Protein AF-A0A3N1PZI1-F1 (afdb_monomer_lite)

Foldseek 3Di:
DPQDKWKKWKWFWWAAPVRDIDIDIDIDIGSDPVRSQVVVQVVCVVVRIHGPDGIDIDTDDD

Structure (mmCIF, N/CA/C/O backbone):
data_AF-A0A3N1PZI1-F1
#
_entry.id   AF-A0A3N1PZI1-F1
#
loop_
_atom_site.group_PDB
_atom_site.id
_atom_site.type_symbol
_atom_site.label_atom_id
_atom_site.label_alt_id
_atom_site.label_comp_id
_atom_site.label_asym_id
_atom_site.label_entity_id
_atom_site.label_seq_id
_atom_site.pdbx_PDB_ins_code
_atom_site.Cartn_x
_atom_site.Cartn_y
_atom_site.Cartn_z
_atom_site.occupancy
_atom_site.B_iso_or_equiv
_atom_site.auth_seq_id
_atom_site.auth_comp_id
_atom_site.auth_asym_id
_atom_site.auth_atom_id
_atom_site.pdbx_PDB_model_num
ATOM 1 N N . MET A 1 1 ? 5.198 -2.294 -26.083 1.00 42.69 1 MET A N 1
ATOM 2 C CA . MET A 1 1 ? 6.370 -2.672 -25.262 1.00 42.69 1 MET A CA 1
ATOM 3 C C . MET A 1 1 ? 5.854 -3.176 -23.924 1.00 42.69 1 MET A C 1
ATOM 5 O O . MET A 1 1 ? 5.244 -2.401 -23.202 1.00 42.69 1 MET A O 1
ATOM 9 N N . ASN A 1 2 ? 5.992 -4.472 -23.636 1.00 52.22 2 ASN A N 1
ATOM 10 C CA . ASN A 1 2 ? 5.531 -5.057 -22.375 1.00 52.22 2 ASN A CA 1
ATOM 11 C C . ASN A 1 2 ? 6.640 -4.817 -21.340 1.00 52.22 2 ASN A C 1
ATOM 13 O O . ASN A 1 2 ? 7.626 -5.549 -21.318 1.00 52.22 2 ASN A O 1
ATOM 17 N N . ALA A 1 3 ? 6.561 -3.717 -20.588 1.00 61.91 3 ALA A N 1
ATOM 18 C CA . ALA A 1 3 ? 7.548 -3.431 -19.550 1.00 61.91 3 ALA A CA 1
ATOM 19 C C . ALA A 1 3 ? 7.559 -4.597 -18.552 1.00 61.91 3 ALA A C 1
ATOM 21 O O . ALA A 1 3 ? 6.497 -5.003 -18.072 1.00 61.91 3 ALA A O 1
ATOM 22 N N . ALA A 1 4 ? 8.741 -5.154 -18.276 1.00 74.19 4 ALA A N 1
ATOM 23 C CA . ALA A 1 4 ? 8.889 -6.236 -17.313 1.00 74.19 4 ALA A CA 1
ATOM 24 C C . ALA A 1 4 ? 8.253 -5.811 -15.979 1.00 74.19 4 ALA A C 1
ATOM 26 O O . ALA A 1 4 ? 8.601 -4.771 -15.416 1.00 74.19 4 ALA A O 1
ATOM 27 N N . ARG A 1 5 ? 7.263 -6.578 -15.511 1.00 80.06 5 ARG A N 1
ATOM 28 C CA . ARG A 1 5 ? 6.620 -6.332 -14.220 1.00 80.06 5 ARG A CA 1
ATOM 29 C C . ARG A 1 5 ? 7.491 -6.942 -13.133 1.00 80.06 5 ARG A C 1
ATOM 31 O O . ARG A 1 5 ? 7.812 -8.124 -13.195 1.00 80.06 5 ARG A O 1
ATOM 38 N N . SER A 1 6 ? 7.836 -6.133 -12.144 1.00 88.38 6 SER A N 1
ATOM 39 C CA . SER A 1 6 ? 8.532 -6.575 -10.943 1.00 88.38 6 SER A CA 1
ATOM 40 C C . SER A 1 6 ? 7.528 -6.716 -9.809 1.00 88.38 6 SER A C 1
ATOM 42 O O . SER A 1 6 ? 6.659 -5.859 -9.630 1.00 88.38 6 SER A O 1
ATOM 44 N N . THR A 1 7 ? 7.666 -7.776 -9.020 1.00 92.19 7 THR A N 1
ATOM 45 C CA . THR A 1 7 ? 6.902 -7.935 -7.783 1.00 92.19 7 THR A CA 1
ATOM 46 C C . THR A 1 7 ? 7.621 -7.214 -6.647 1.00 92.19 7 THR A C 1
ATOM 48 O O . THR A 1 7 ? 8.802 -7.450 -6.387 1.00 92.19 7 THR A O 1
ATOM 51 N N . TRP A 1 8 ? 6.903 -6.371 -5.914 1.00 93.31 8 TRP A N 1
ATOM 52 C CA . TRP A 1 8 ? 7.413 -5.628 -4.765 1.00 93.31 8 TRP A CA 1
ATOM 53 C C . TRP A 1 8 ? 6.695 -6.078 -3.499 1.00 93.31 8 TRP A C 1
ATOM 55 O O . TRP A 1 8 ? 5.468 -6.141 -3.457 1.00 93.31 8 TRP A O 1
ATOM 65 N N . LYS A 1 9 ? 7.451 -6.366 -2.439 1.00 94.94 9 LYS A N 1
ATOM 66 C CA . LYS A 1 9 ? 6.908 -6.458 -1.081 1.00 94.94 9 LYS A CA 1
ATOM 67 C C . LYS A 1 9 ? 6.687 -5.046 -0.568 1.00 94.94 9 LYS A C 1
ATOM 69 O O . LYS A 1 9 ? 7.622 -4.247 -0.603 1.00 94.94 9 LYS A O 1
ATOM 74 N N . PHE A 1 10 ? 5.492 -4.752 -0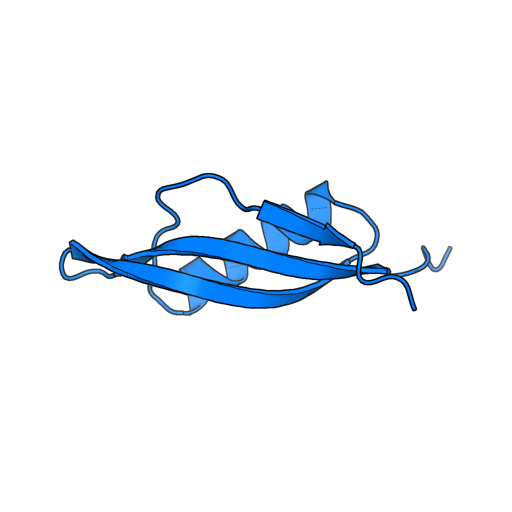.071 1.00 94.75 10 PHE A N 1
ATOM 75 C CA . PHE A 1 10 ? 5.196 -3.454 0.519 1.00 94.75 10 PHE A CA 1
ATOM 76 C C . PHE A 1 10 ? 4.895 -3.554 2.010 1.00 94.75 10 PHE A C 1
ATOM 78 O O . PHE A 1 10 ? 4.417 -4.573 2.515 1.00 94.75 10 PHE A O 1
ATOM 85 N N . THR A 1 11 ? 5.176 -2.474 2.728 1.00 95.19 11 THR A N 1
ATOM 86 C CA . THR A 1 11 ? 4.696 -2.240 4.090 1.00 95.19 11 THR A CA 1
ATOM 87 C C . THR A 1 11 ? 4.347 -0.766 4.238 1.00 95.19 11 THR A C 1
ATOM 89 O O . THR A 1 11 ? 5.145 0.097 3.875 1.00 95.19 11 THR A O 1
ATOM 92 N N . VAL A 1 12 ? 3.165 -0.475 4.768 1.00 95.19 12 VAL A N 1
ATOM 93 C CA . VAL A 1 12 ? 2.681 0.887 4.999 1.00 95.19 12 VAL A CA 1
ATOM 94 C C . VAL A 1 12 ? 1.859 0.925 6.278 1.00 95.19 12 VAL A C 1
ATOM 96 O O . VAL A 1 12 ? 1.060 0.028 6.539 1.00 95.19 12 VAL A O 1
ATOM 99 N N . ASP A 1 13 ? 2.074 1.955 7.087 1.00 95.00 13 ASP A N 1
ATOM 100 C CA . ASP A 1 13 ? 1.213 2.233 8.230 1.00 95.00 13 ASP A CA 1
ATOM 101 C C . ASP A 1 13 ? 0.024 3.079 7.739 1.00 95.00 13 ASP A C 1
ATOM 103 O O . ASP A 1 13 ? 0.203 4.070 7.020 1.00 95.00 13 ASP A O 1
ATOM 107 N N . ALA A 1 14 ? -1.192 2.662 8.082 1.00 94.81 14 ALA A N 1
ATOM 108 C CA . ALA A 1 14 ? -2.431 3.307 7.669 1.00 94.81 14 ALA A CA 1
ATOM 109 C C . ALA A 1 14 ? -3.412 3.402 8.843 1.00 94.81 14 ALA A C 1
ATOM 111 O O . ALA A 1 14 ? -3.305 2.671 9.825 1.00 94.81 14 ALA A O 1
ATOM 112 N N . THR A 1 15 ? -4.353 4.333 8.752 1.00 95.31 15 THR A N 1
ATOM 113 C CA . THR A 1 15 ? -5.386 4.560 9.768 1.00 95.31 15 THR A CA 1
ATOM 114 C C . THR A 1 15 ? -6.755 4.286 9.164 1.00 95.31 15 THR A C 1
ATOM 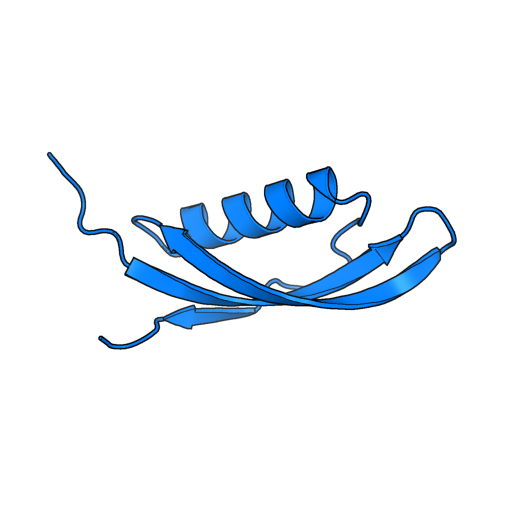116 O O . THR A 1 15 ? -6.998 4.714 8.039 1.00 95.31 15 THR A O 1
ATOM 119 N N . ASP A 1 16 ? -7.636 3.584 9.868 1.00 91.44 16 ASP A N 1
ATOM 120 C CA . ASP A 1 16 ? -9.033 3.449 9.439 1.00 91.44 16 ASP A CA 1
ATOM 121 C C . ASP A 1 16 ? -9.848 4.732 9.706 1.00 91.44 16 ASP A C 1
ATOM 123 O O . ASP A 1 16 ? -9.345 5.734 10.226 1.00 91.44 16 ASP A O 1
ATOM 127 N N . ASP A 1 17 ? -11.118 4.714 9.317 1.00 88.81 17 ASP A N 1
ATOM 128 C CA . ASP A 1 17 ? -12.088 5.787 9.553 1.00 88.81 17 ASP A CA 1
ATOM 129 C C . ASP A 1 17 ? -12.381 6.042 11.044 1.00 88.81 17 ASP A C 1
ATOM 131 O O . ASP A 1 17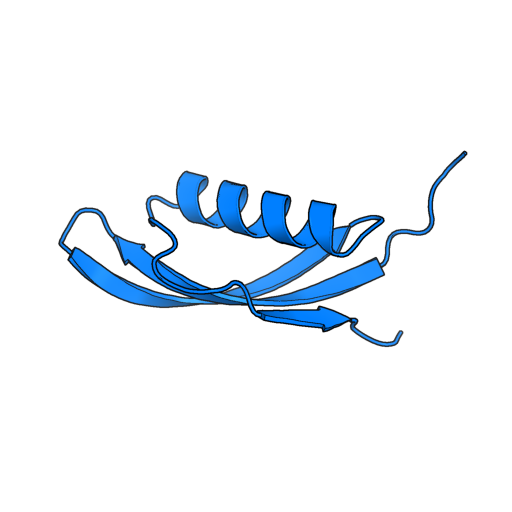 ? -12.768 7.149 11.415 1.00 88.81 17 ASP A O 1
ATOM 135 N N . GLN A 1 18 ? -12.129 5.055 11.906 1.00 90.12 18 GLN A N 1
ATOM 136 C CA . GLN A 1 18 ? -12.256 5.146 13.364 1.00 90.12 18 GLN A CA 1
ATOM 137 C C . GLN A 1 18 ? -10.991 5.689 14.051 1.00 90.12 18 GLN A C 1
ATOM 139 O O . GLN A 1 18 ? -10.957 5.814 15.276 1.00 90.12 18 GLN A O 1
ATOM 144 N N . GLY A 1 19 ? -9.937 6.012 13.294 1.00 88.12 19 GLY A N 1
ATOM 145 C CA . GLY A 1 19 ? -8.679 6.514 13.845 1.00 88.12 19 GLY A CA 1
ATOM 146 C C . GLY A 1 19 ? -7.740 5.420 14.370 1.00 88.12 19 GLY A C 1
ATOM 147 O O . GLY A 1 19 ? -6.706 5.734 14.970 1.00 88.12 19 GLY A O 1
ATOM 148 N N . ARG A 1 20 ? -8.048 4.136 14.149 1.00 90.81 20 ARG A N 1
ATOM 149 C CA . ARG A 1 20 ? -7.195 3.016 14.561 1.00 90.81 20 ARG A CA 1
ATOM 150 C C . ARG A 1 20 ? -6.062 2.839 13.563 1.00 90.81 20 ARG A C 1
ATOM 152 O O . ARG A 1 20 ? -6.273 2.679 12.362 1.00 90.81 20 ARG A O 1
ATOM 159 N N . ARG A 1 21 ? -4.834 2.846 14.081 1.00 91.81 21 ARG A N 1
ATOM 160 C CA . ARG A 1 21 ? -3.620 2.633 13.288 1.00 91.81 21 ARG A CA 1
ATOM 161 C C . ARG A 1 21 ? -3.356 1.144 13.105 1.00 91.81 21 ARG A C 1
ATOM 163 O O . ARG A 1 21 ? -3.332 0.390 14.075 1.00 91.81 21 ARG A O 1
ATOM 170 N N . GLY A 1 22 ? -3.093 0.749 11.869 1.00 90.19 22 GLY A N 1
ATOM 171 C CA . GLY A 1 22 ? -2.715 -0.601 11.479 1.00 90.19 22 GLY A CA 1
ATOM 172 C C . GLY A 1 22 ? -1.536 -0.593 10.512 1.00 90.19 22 GLY A C 1
ATOM 173 O O . GLY A 1 22 ? -1.275 0.386 9.813 1.00 90.19 22 GLY A O 1
ATOM 174 N N . ARG A 1 23 ? -0.806 -1.710 10.466 1.00 92.25 23 ARG A N 1
ATOM 175 C CA . ARG A 1 23 ? 0.275 -1.925 9.502 1.00 92.25 23 ARG A CA 1
ATOM 176 C C . ARG A 1 23 ? -0.193 -2.867 8.402 1.00 92.25 23 ARG A C 1
ATOM 178 O O . ARG 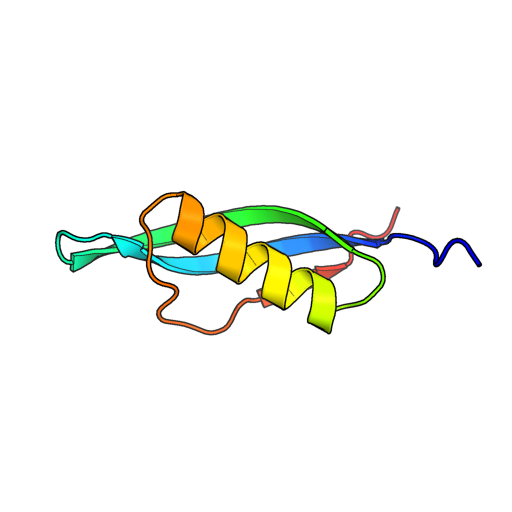A 1 23 ? -0.456 -4.039 8.663 1.00 92.25 23 ARG A O 1
ATOM 185 N N . HIS A 1 24 ? -0.221 -2.373 7.172 1.00 91.00 24 HIS A N 1
ATOM 186 C CA . HIS A 1 24 ? -0.582 -3.132 5.981 1.00 91.00 24 HIS A CA 1
ATOM 187 C C . HIS A 1 24 ? 0.677 -3.627 5.283 1.00 91.00 24 HIS A C 1
ATOM 189 O O . HIS A 1 24 ? 1.640 -2.882 5.099 1.00 91.00 24 HIS A O 1
ATOM 195 N N . ARG A 1 25 ? 0.674 -4.901 4.898 1.00 93.25 25 ARG A N 1
ATOM 196 C CA . ARG A 1 25 ? 1.784 -5.553 4.204 1.00 93.25 25 ARG A CA 1
ATOM 197 C C . ARG A 1 25 ? 1.249 -6.484 3.132 1.00 93.25 25 ARG A C 1
ATOM 199 O O . ARG A 1 25 ? 0.212 -7.110 3.331 1.00 93.25 25 ARG A O 1
ATOM 206 N N . GLY A 1 26 ? 1.976 -6.606 2.032 1.00 92.62 26 GLY A N 1
ATOM 207 C CA . GLY A 1 26 ? 1.551 -7.447 0.923 1.00 92.62 26 GLY A CA 1
ATOM 208 C C . GLY A 1 26 ? 2.532 -7.432 -0.236 1.00 92.62 26 GLY A C 1
ATOM 209 O O . GLY A 1 26 ? 3.697 -7.052 -0.083 1.00 92.62 26 GLY A O 1
ATOM 210 N N . LEU A 1 27 ? 2.039 -7.867 -1.391 1.00 93.50 27 LEU A N 1
ATOM 211 C CA . LEU A 1 27 ? 2.753 -7.851 -2.659 1.00 93.50 27 LEU A CA 1
ATOM 212 C C . LEU A 1 27 ? 2.014 -6.945 -3.643 1.00 93.50 27 LEU A C 1
ATOM 214 O O . LEU A 1 27 ? 0.787 -6.900 -3.633 1.00 93.50 27 LEU A O 1
ATOM 218 N N . VAL A 1 28 ? 2.763 -6.247 -4.488 1.00 92.62 28 VAL A N 1
ATOM 219 C CA . VAL A 1 28 ? 2.231 -5.472 -5.611 1.00 92.62 28 VAL A CA 1
ATOM 220 C C . VAL A 1 28 ? 3.093 -5.729 -6.840 1.00 92.62 28 VAL A C 1
ATOM 222 O O . VAL A 1 28 ? 4.321 -5.661 -6.768 1.00 92.62 28 VAL A O 1
ATOM 225 N N . ASP A 1 29 ? 2.458 -6.025 -7.968 1.00 91.81 29 ASP A N 1
ATOM 226 C CA . ASP A 1 29 ? 3.147 -6.161 -9.247 1.00 91.81 29 ASP A CA 1
ATOM 227 C C . ASP A 1 29 ? 3.097 -4.832 -9.992 1.00 91.81 29 ASP A C 1
ATOM 229 O O . ASP A 1 29 ? 2.037 -4.231 -10.173 1.00 91.81 29 ASP A O 1
ATOM 233 N N . SER A 1 30 ? 4.256 -4.334 -10.415 1.00 90.69 30 SER A N 1
ATOM 234 C CA . SER A 1 30 ? 4.347 -3.054 -11.115 1.00 90.69 30 SER A CA 1
ATOM 235 C C . SER A 1 30 ? 5.625 -2.934 -11.929 1.00 90.69 30 SER A C 1
ATOM 237 O O . SER A 1 30 ? 6.647 -3.548 -11.632 1.00 90.69 30 SER A O 1
ATOM 239 N N . HIS A 1 31 ? 5.561 -2.119 -12.976 1.00 88.56 31 HIS A N 1
ATOM 240 C CA . HIS A 1 31 ? 6.668 -1.899 -13.909 1.00 88.56 31 HIS A CA 1
ATOM 241 C C . HIS A 1 31 ? 7.718 -0.899 -13.382 1.00 88.56 31 HIS A C 1
ATOM 243 O O . HIS A 1 31 ? 8.780 -0.754 -13.976 1.00 88.56 31 HIS A O 1
ATOM 249 N N . SER A 1 32 ? 7.435 -0.193 -12.281 1.00 90.19 32 SER A N 1
ATOM 250 C CA . SER A 1 32 ? 8.361 0.726 -11.608 1.00 90.19 32 SER A CA 1
ATOM 251 C C . SER A 1 32 ? 8.040 0.836 -10.113 1.00 90.19 32 SER A C 1
ATOM 253 O O . SER A 1 32 ? 6.925 0.518 -9.694 1.00 90.19 32 SER A O 1
ATOM 255 N N . GLU A 1 33 ? 8.994 1.312 -9.304 1.00 90.62 33 GLU A N 1
ATOM 256 C CA . GLU A 1 33 ? 8.756 1.574 -7.874 1.00 90.62 33 GLU A CA 1
ATOM 257 C C . GLU A 1 33 ? 7.674 2.650 -7.668 1.00 90.62 33 GLU A C 1
ATOM 259 O O . GLU A 1 33 ? 6.822 2.516 -6.793 1.00 90.62 33 GLU A O 1
ATOM 264 N N . ALA A 1 34 ? 7.666 3.701 -8.496 1.00 91.94 34 ALA A N 1
ATOM 265 C CA . ALA A 1 34 ? 6.670 4.768 -8.409 1.00 91.94 34 ALA A CA 1
ATOM 266 C C . ALA A 1 34 ? 5.248 4.239 -8.664 1.00 91.94 34 ALA A C 1
ATOM 268 O O . ALA A 1 34 ? 4.336 4.532 -7.890 1.00 91.94 34 ALA A O 1
ATOM 269 N N . ALA A 1 35 ? 5.078 3.395 -9.689 1.00 92.50 35 AL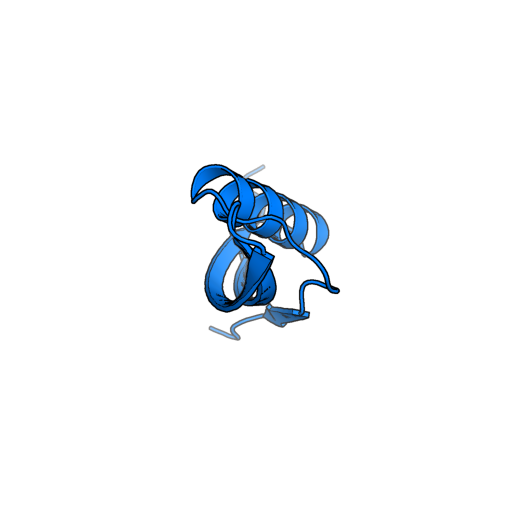A A N 1
ATOM 270 C CA . ALA A 1 35 ? 3.805 2.735 -9.969 1.00 92.50 35 ALA A CA 1
ATOM 271 C C . ALA A 1 35 ? 3.397 1.775 -8.839 1.00 92.50 35 ALA A C 1
ATOM 273 O O . ALA A 1 35 ? 2.248 1.796 -8.404 1.00 92.50 35 ALA A O 1
ATOM 274 N N . ALA A 1 36 ? 4.347 1.001 -8.297 1.00 93.12 36 ALA A N 1
ATOM 275 C CA . ALA A 1 36 ? 4.104 0.126 -7.151 1.00 93.12 36 ALA A CA 1
ATOM 276 C C . ALA A 1 36 ? 3.610 0.920 -5.933 1.00 93.12 36 ALA A C 1
ATOM 278 O O . ALA A 1 36 ? 2.669 0.513 -5.255 1.00 93.12 36 ALA A O 1
ATOM 279 N N . ARG A 1 37 ? 4.218 2.082 -5.670 1.00 94.38 37 ARG A N 1
ATOM 280 C CA . ARG A 1 37 ? 3.843 2.961 -4.560 1.00 94.38 37 ARG A CA 1
ATOM 281 C C . ARG A 1 37 ? 2.427 3.500 -4.721 1.00 94.38 37 ARG A C 1
ATOM 283 O O . ARG A 1 37 ? 1.668 3.450 -3.756 1.00 94.38 37 ARG A O 1
ATOM 290 N N . GLN A 1 38 ? 2.076 3.993 -5.909 1.00 94.06 38 GLN A N 1
ATOM 291 C CA . GLN A 1 38 ? 0.714 4.454 -6.183 1.00 94.06 38 GLN A CA 1
ATOM 292 C C . GLN A 1 38 ? -0.303 3.322 -6.049 1.00 94.06 38 GLN A C 1
ATOM 294 O O . GLN A 1 38 ? -1.272 3.489 -5.316 1.00 94.06 38 GLN A O 1
ATOM 299 N N . GLY A 1 39 ? -0.034 2.148 -6.627 1.00 93.25 39 GLY A N 1
ATOM 300 C CA . GLY A 1 39 ? -0.935 0.998 -6.519 1.00 93.25 39 GLY A CA 1
ATOM 301 C C . GLY A 1 39 ? -1.167 0.545 -5.072 1.00 93.25 39 GLY A C 1
ATOM 302 O O . GLY A 1 39 ? -2.285 0.191 -4.704 1.00 93.25 39 GLY A O 1
ATOM 303 N N . VAL A 1 40 ? -0.143 0.613 -4.212 1.00 94.00 40 VAL A N 1
ATOM 304 C CA . VAL A 1 40 ? -0.302 0.341 -2.772 1.00 94.00 40 VAL A CA 1
ATOM 305 C C . VAL A 1 40 ? -1.188 1.387 -2.099 1.00 94.00 40 VAL A C 1
ATOM 307 O O . VAL A 1 40 ? -2.064 1.017 -1.322 1.00 94.00 40 VAL A O 1
ATOM 310 N N . ILE A 1 41 ? -0.984 2.677 -2.382 1.00 93.44 41 ILE A N 1
ATOM 311 C CA . ILE A 1 41 ? -1.800 3.762 -1.811 1.00 93.44 41 ILE A CA 1
ATOM 312 C C . ILE A 1 41 ? -3.268 3.592 -2.212 1.00 93.44 41 ILE A C 1
ATOM 314 O O . ILE A 1 41 ? -4.134 3.603 -1.338 1.00 93.44 41 ILE A O 1
ATOM 318 N N . GLU A 1 42 ? -3.532 3.374 -3.499 1.00 92.75 42 GLU A N 1
ATOM 319 C CA . GLU A 1 42 ? -4.879 3.167 -4.038 1.00 92.75 42 GLU A CA 1
ATOM 320 C C . GLU A 1 42 ? -5.545 1.933 -3.425 1.00 92.75 42 GLU A C 1
ATOM 322 O O . GLU A 1 42 ? -6.692 2.000 -2.989 1.00 92.75 42 GLU A O 1
ATOM 327 N N . SER A 1 43 ? -4.818 0.817 -3.315 1.00 91.38 43 SER A N 1
ATOM 328 C CA . SER A 1 43 ? -5.343 -0.415 -2.720 1.00 91.38 43 SER A CA 1
ATOM 329 C C . SER A 1 43 ? -5.686 -0.249 -1.236 1.00 91.38 43 SER A C 1
ATOM 331 O O . SER A 1 43 ? -6.725 -0.733 -0.789 1.00 91.38 43 SER A O 1
ATOM 333 N N . VAL A 1 44 ? -4.847 0.456 -0.471 1.00 91.25 44 VAL A N 1
ATOM 334 C CA . VAL A 1 44 ? -5.089 0.730 0.955 1.00 91.25 44 VAL A CA 1
ATOM 335 C C . VAL A 1 44 ? -6.295 1.656 1.133 1.00 91.25 44 VAL A C 1
ATOM 337 O O . VAL A 1 44 ? -7.140 1.391 1.987 1.00 91.25 44 VAL A O 1
ATOM 340 N N . GLN A 1 45 ? -6.422 2.682 0.288 1.00 91.56 45 GLN A N 1
ATOM 341 C CA . GLN A 1 45 ? -7.580 3.582 0.274 1.00 91.56 45 GLN A CA 1
ATOM 342 C C . GLN A 1 45 ? -8.875 2.864 -0.111 1.00 91.56 45 GLN A C 1
ATOM 344 O O . GLN A 1 45 ? -9.892 3.058 0.554 1.00 91.56 45 GLN A O 1
ATOM 349 N N . ALA A 1 46 ? -8.839 1.987 -1.117 1.00 90.31 46 ALA A N 1
ATOM 350 C CA . ALA A 1 46 ? -9.985 1.170 -1.518 1.00 90.31 46 ALA A CA 1
ATOM 351 C C . ALA A 1 46 ? -10.436 0.198 -0.413 1.00 90.31 46 ALA A C 1
ATOM 353 O O . ALA A 1 46 ? -11.618 -0.117 -0.317 1.00 90.31 46 ALA A O 1
ATOM 354 N N . ALA A 1 47 ? -9.514 -0.240 0.450 1.00 88.06 47 ALA A N 1
ATOM 355 C CA . ALA A 1 47 ? -9.819 -1.055 1.623 1.00 88.06 47 ALA A CA 1
ATOM 356 C C . ALA A 1 47 ? -10.377 -0.248 2.818 1.00 88.06 47 ALA A C 1
ATOM 358 O O . ALA A 1 47 ? -10.627 -0.831 3.870 1.00 88.06 47 ALA A O 1
ATOM 359 N N . GLY A 1 48 ? -10.564 1.070 2.680 1.00 90.50 48 GLY A N 1
ATOM 360 C CA . GLY A 1 48 ? -11.100 1.942 3.732 1.00 90.50 48 GLY A CA 1
ATOM 361 C C . GLY A 1 48 ? -10.047 2.525 4.680 1.00 90.50 48 GLY A C 1
ATOM 362 O O . GLY A 1 48 ? -10.399 3.126 5.692 1.00 90.50 48 GLY A O 1
ATOM 363 N N . TYR A 1 49 ? -8.758 2.385 4.362 1.00 91.75 49 TYR A N 1
ATOM 364 C CA . TYR A 1 49 ? -7.663 2.883 5.192 1.00 91.75 49 TYR A CA 1
ATOM 365 C C . TYR A 1 49 ? -6.972 4.089 4.548 1.00 91.75 49 TYR A C 1
ATOM 367 O O . TYR A 1 49 ? -6.808 4.184 3.336 1.00 91.75 49 TYR A O 1
ATOM 375 N N . ARG A 1 50 ? -6.485 5.022 5.362 1.00 92.31 50 ARG A N 1
ATOM 376 C CA . ARG A 1 50 ? -5.695 6.178 4.925 1.00 92.31 50 ARG A CA 1
ATOM 377 C C . ARG A 1 50 ? -4.218 5.959 5.254 1.00 92.31 50 ARG A C 1
ATOM 379 O O . ARG A 1 50 ? -3.885 5.896 6.439 1.00 92.31 50 ARG A O 1
ATOM 386 N N . PRO A 1 51 ? -3.320 5.866 4.255 1.00 92.75 51 PRO A N 1
ATOM 387 C CA . PRO A 1 51 ? -1.881 5.812 4.499 1.00 92.75 51 PRO A CA 1
ATOM 388 C C . PRO A 1 51 ? -1.434 7.018 5.331 1.00 92.75 51 PRO A C 1
ATOM 390 O O . PRO A 1 51 ? -1.719 8.158 4.970 1.00 92.75 51 PRO A O 1
ATOM 393 N N . CYS A 1 52 ? -0.742 6.777 6.441 1.00 89.38 52 CYS A N 1
ATOM 394 C CA . CYS A 1 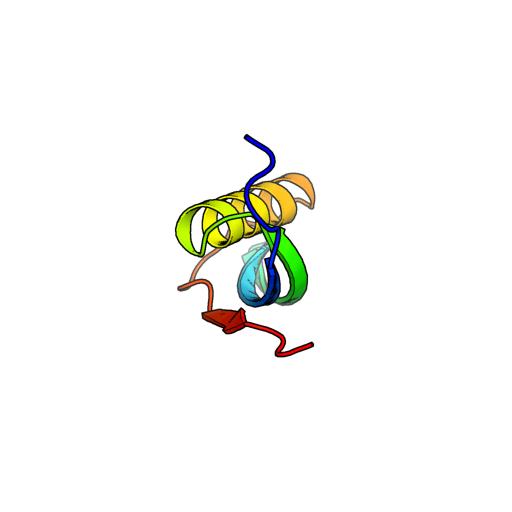52 ? -0.287 7.827 7.360 1.00 89.38 52 CYS A CA 1
ATOM 395 C C . CYS A 1 52 ? 1.238 7.838 7.550 1.00 89.38 52 CYS A C 1
ATOM 397 O O . CYS A 1 52 ? 1.754 8.545 8.412 1.00 89.38 52 CYS A O 1
ATOM 399 N N . GLY A 1 53 ? 1.964 7.056 6.751 1.00 87.56 53 GLY A N 1
ATOM 400 C CA . GLY A 1 53 ? 3.420 6.981 6.754 1.00 87.56 53 GLY A CA 1
ATOM 401 C C . GLY A 1 53 ? 3.979 6.621 5.375 1.00 87.56 53 GLY A C 1
ATOM 402 O O . GLY A 1 53 ? 3.218 6.356 4.440 1.00 87.56 53 GLY A O 1
ATOM 403 N N . PRO A 1 54 ? 5.313 6.609 5.220 1.00 90.19 54 PRO A N 1
ATOM 404 C CA . PRO A 1 54 ? 5.941 6.262 3.953 1.00 90.19 54 PRO A CA 1
ATOM 405 C C . PRO A 1 54 ? 5.687 4.791 3.593 1.00 90.19 54 PRO A C 1
ATOM 407 O O . PRO A 1 54 ? 5.879 3.896 4.418 1.00 90.19 54 PRO A O 1
ATOM 410 N N . VAL A 1 55 ? 5.319 4.532 2.334 1.00 93.75 55 VAL A N 1
ATOM 411 C CA . VAL A 1 55 ? 5.261 3.170 1.786 1.00 93.75 55 VAL A CA 1
ATOM 412 C C . VAL A 1 55 ? 6.689 2.655 1.617 1.00 93.75 55 VAL A C 1
ATOM 414 O O . VAL A 1 55 ? 7.462 3.194 0.822 1.00 93.75 55 VAL A O 1
ATOM 417 N N . LYS A 1 56 ? 7.041 1.603 2.355 1.00 95.00 56 LYS A N 1
ATOM 418 C CA . LYS A 1 56 ? 8.297 0.872 2.172 1.00 95.00 56 LYS A CA 1
ATOM 419 C C . LYS A 1 56 ? 8.092 -0.179 1.097 1.00 95.00 56 LYS A C 1
ATOM 421 O O . LYS A 1 56 ? 7.213 -1.025 1.244 1.00 95.00 56 LYS A O 1
ATOM 426 N N . LEU A 1 57 ? 8.907 -0.134 0.050 1.00 94.50 57 LEU A N 1
ATOM 427 C CA . LEU A 1 57 ? 8.907 -1.110 -1.034 1.00 94.50 57 LEU A CA 1
ATOM 428 C C . LEU A 1 57 ? 10.236 -1.855 -1.044 1.00 94.50 57 LEU A C 1
ATOM 430 O O . LEU A 1 57 ? 11.300 -1.268 -0.867 1.00 94.50 57 LEU A O 1
ATOM 434 N N . THR A 1 58 ? 10.178 -3.165 -1.233 1.00 93.25 58 THR A N 1
ATOM 435 C CA . THR A 1 58 ? 11.362 -4.007 -1.398 1.00 93.25 58 THR A CA 1
ATOM 436 C C . THR A 1 58 ? 11.136 -4.909 -2.602 1.00 93.25 58 THR A C 1
ATOM 438 O O . THR A 1 58 ? 10.171 -5.680 -2.594 1.00 93.25 58 THR A O 1
ATOM 441 N N . PRO A 1 59 ? 11.981 -4.836 -3.645 1.00 89.81 59 PRO A N 1
ATOM 442 C CA . PRO A 1 59 ? 11.825 -5.692 -4.808 1.00 89.81 59 PRO A CA 1
ATOM 443 C C . PRO A 1 59 ? 11.998 -7.147 -4.372 1.00 89.81 59 PRO A C 1
ATOM 445 O O . PRO A 1 59 ? 12.968 -7.506 -3.697 1.00 89.81 59 PRO A O 1
ATOM 448 N N . LYS A 1 60 ? 11.042 -8.000 -4.734 1.00 84.50 60 LYS A N 1
ATOM 449 C CA . LYS A 1 60 ? 11.187 -9.441 -4.567 1.00 84.50 60 LYS A CA 1
ATOM 450 C C . LYS A 1 60 ? 12.108 -9.896 -5.696 1.00 84.50 60 LYS A C 1
ATOM 452 O O . LYS A 1 60 ? 11.674 -9.962 -6.840 1.00 84.50 60 LYS A O 1
ATOM 457 N N . ARG A 1 61 ? 13.382 -10.166 -5.389 1.00 70.94 61 ARG A N 1
ATOM 458 C CA . ARG A 1 61 ? 14.236 -10.909 -6.325 1.00 70.94 61 ARG A CA 1
ATOM 459 C C . ARG A 1 61 ? 13.548 -12.253 -6.585 1.00 70.94 61 ARG A C 1
ATOM 461 O O . ARG A 1 61 ? 13.297 -12.990 -5.630 1.00 70.94 61 ARG A O 1
ATOM 468 N N . THR A 1 62 ? 13.136 -12.464 -7.833 1.00 56.94 62 THR A N 1
ATOM 469 C CA . THR A 1 62 ? 12.769 -13.775 -8.383 1.00 56.94 62 THR A CA 1
ATOM 470 C C . THR A 1 62 ? 13.948 -14.719 -8.302 1.00 56.94 62 THR A C 1
ATOM 472 O O . THR A 1 62 ? 15.075 -14.241 -8.573 1.00 56.94 62 THR A O 1
#

Radius of gyration: 12.24 Å; chains: 1; bounding box: 26×22×40 Å

pLDDT: mean 88.61, std 10.34, range [42.69, 95.31]

Secondary structure (DSSP, 8-state):
--PPPEEEEEEEEEE-TTS-EEEEEEEEEESSHHHHHHHHHHHHHHTT-EE-SPPEEEE---

Sequence (62 aa):
MNAARSTWKFTVDATDDQGRRGRHRGLVDSHSEAAARQGVIESVQAAGYRPCGPVKLTPKRT